Protein 1OR5 (pdb70)

Sequence (82 aa):
SALTVDDLKKLLAETAGEDDSVDLAGELDTPFVDLGYDSLALLETAAVLQQRYGIALTDETVGRLGTPRELLDEVNTTPATA

Radius of gyration: 11.88 Å; Cα contacts (8 Å, |Δi|>4): 79; chains: 1; bounding box: 28×25×32 Å

Foldseek 3Di:
DPDDLVNVLVLLCVQQPDPPDSPCVPPFVPFCVRVPDDLVSVQRSQCVVCVVPNDRCHCVVCVVGGGSRCVRVVVVPPDDDD

Nearest PDB structures (foldseek):
  1or5-assembly1_A  TM=1.012E+00  e=6.627E-15  Streptomyces roseofulvus
  4hkg-assembly2_B  TM=7.917E-01  e=1.689E-01  Acinetobacter baumannii AB307-0294
  8tjn-assembly1_B  TM=7.720E-01  e=1.585E-01  Saccharopolyspora erythraea
  7s6c-assembly1_D  TM=6.573E-01  e=6.514E-02  Saccharopolyspora erythraea
  7s6b-assembly1_E  TM=6.482E-01  e=6.941E-02  Streptomyces lasalocidi

Solvent-accessible surface area: 5335 Å² total; per-residue (Å²): 152,89,13,59,27,92,70,0,51,138,15,0,18,154,26,39,54,64,128,141,99,25,96,10,80,48,86,57,106,37,45,13,125,101,72,43,14,100,70,138,17,3,55,99,0,1,43,61,2,57,144,140,150,62,33,74,4,47,85,153,15,11,55,190,52,26,15,1,109,52,2,35,71,47,20,58,76,80,113,103,133,148

Organism: NCBI:txid33902

InterPro domains:
  IPR009081 Phosphopantetheine binding ACP domain [PF00550] (8-74)
  IPR009081 Phosphopantetheine binding ACP domain [PS50075] (3-80)
  IPR036736 ACP-like superfamily [G3DSA:1.10.1200.10] (1-83)
  IPR036736 ACP-like superfamily [SSF47336] (5-78)

Secondary structure (DSSP, 8-state):
--S-HHHHHHHHHHHS---SS--GGG-SSS-HHHHS--HHHHHHHHHHHHTTS----SHHHHHH---SHHHHHHHTT--S--

CATH classification: 1.10.1200.10

Structure (mmCIF, N/CA/C/O backbone):
data_1OR5
#
_entry.id   1OR5
#
loop_
_atom_site.group_PDB
_atom_site.id
_atom_site.type_symbol
_atom_site.label_atom_id
_atom_site.label_alt_id
_atom_site.label_comp_id
_atom_site.label_asym_id
_atom_site.label_entity_id
_atom_site.label_seq_id
_atom_site.pdbx_PDB_ins_code
_atom_site.Cartn_x
_atom_site.Cartn_y
_atom_site.Cartn_z
_atom_site.occupancy
_atom_site.B_iso_or_equiv
_atom_site.auth_seq_id
_atom_site.auth_comp_id
_atom_site.auth_asym_id
_atom_site.auth_atom_id
_atom_site.pdbx_PDB_model_num
ATOM 1 N N . SER A 1 2 ? 1.325 0.000 0.000 1.00 0.00 1 SER A N 1
ATOM 2 C CA . SER A 1 2 ? 2.073 0.000 -1.245 1.00 0.00 1 SER A CA 1
ATOM 3 C C . SER A 1 2 ? 1.110 0.000 -2.434 1.00 0.00 1 SER A C 1
ATOM 4 O O . SER A 1 2 ? 0.863 -1.043 -3.037 1.00 0.00 1 SER A O 1
ATOM 12 N N . ALA A 1 3 ? 0.594 1.182 -2.736 1.00 0.00 2 ALA A N 1
ATOM 13 C CA . ALA A 1 3 ? -0.335 1.332 -3.844 1.00 0.00 2 ALA A CA 1
ATOM 14 C C . ALA A 1 3 ? 0.436 1.257 -5.164 1.00 0.00 2 ALA A C 1
ATOM 15 O O . ALA A 1 3 ? 0.189 0.371 -5.981 1.00 0.00 2 ALA A O 1
ATOM 22 N N . LEU A 1 4 ? 1.353 2.198 -5.331 1.00 0.00 3 LEU A N 1
ATOM 23 C CA . LEU A 1 4 ? 2.161 2.249 -6.537 1.00 0.00 3 LEU A CA 1
ATOM 24 C C . LEU A 1 4 ? 3.585 1.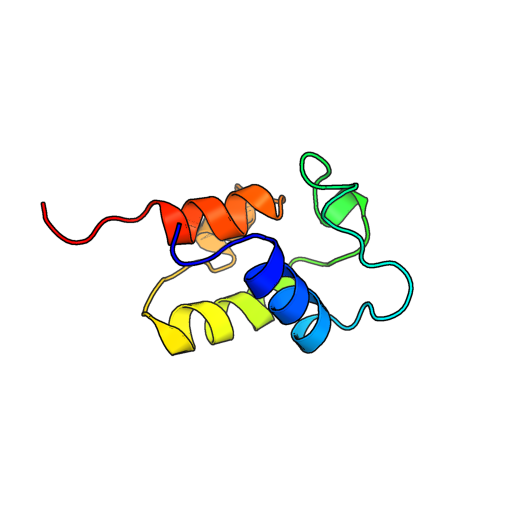793 -6.212 1.00 0.00 3 LEU A C 1
ATOM 25 O O . LEU A 1 4 ? 4.125 2.136 -5.161 1.00 0.00 3 LEU A O 1
ATOM 41 N N . THR A 1 5 ? 4.152 1.028 -7.133 1.00 0.00 4 THR A N 1
ATOM 42 C CA . THR A 1 5 ? 5.503 0.522 -6.957 1.00 0.00 4 THR A CA 1
ATOM 43 C C . THR A 1 5 ? 6.358 0.847 -8.183 1.00 0.00 4 THR A C 1
ATOM 44 O O . THR A 1 5 ? 5.841 1.304 -9.201 1.00 0.00 4 THR A O 1
ATOM 55 N N . VAL A 1 6 ? 7.652 0.599 -8.044 1.00 0.00 5 VAL A N 1
ATOM 56 C CA . VAL A 1 6 ? 8.584 0.860 -9.128 1.00 0.00 5 VAL A CA 1
ATOM 57 C C . VAL A 1 6 ? 8.241 -0.038 -10.318 1.00 0.00 5 VAL A C 1
ATOM 58 O O . VAL A 1 6 ? 8.747 0.166 -11.420 1.00 0.00 5 VAL A O 1
ATOM 71 N N . ASP A 1 7 ? 7.384 -1.013 -10.055 1.00 0.00 6 ASP A N 1
ATOM 72 C CA . ASP A 1 7 ? 6.967 -1.943 -11.090 1.00 0.00 6 ASP A CA 1
ATOM 73 C C . ASP A 1 7 ? 5.917 -1.273 -11.979 1.00 0.00 6 ASP A C 1
ATOM 74 O O . ASP A 1 7 ? 6.078 -1.213 -13.197 1.00 0.00 6 ASP A O 1
ATOM 84 N N . ASP A 1 8 ? 4.867 -0.787 -11.335 1.00 0.00 7 ASP A N 1
ATOM 85 C CA . ASP A 1 8 ? 3.791 -0.123 -12.052 1.00 0.00 7 ASP A CA 1
ATOM 86 C C . ASP A 1 8 ? 4.293 1.220 -12.587 1.00 0.00 7 ASP A C 1
ATOM 87 O O . ASP A 1 8 ? 3.798 1.712 -13.600 1.00 0.00 7 ASP A O 1
ATOM 97 N N . LEU A 1 9 ? 5.269 1.773 -11.883 1.00 0.00 8 LEU A N 1
ATOM 98 C CA . LEU A 1 9 ? 5.843 3.049 -12.275 1.00 0.00 8 LEU A CA 1
ATOM 99 C C . LEU A 1 9 ? 6.821 2.831 -13.430 1.00 0.00 8 LEU A C 1
ATOM 100 O O . LEU A 1 9 ? 6.808 3.575 -14.409 1.00 0.00 8 LEU A O 1
ATOM 116 N N . LYS A 1 10 ? 7.648 1.806 -13.278 1.00 0.00 9 LYS A N 1
ATOM 117 C CA . LYS A 1 10 ? 8.631 1.480 -14.297 1.00 0.00 9 LYS A CA 1
ATOM 118 C C . LYS A 1 10 ? 7.933 1.356 -15.652 1.00 0.00 9 LYS A C 1
ATOM 119 O O . LYS A 1 10 ? 8.313 2.022 -16.614 1.00 0.00 9 LYS A O 1
ATOM 137 N N . LYS A 1 11 ? 6.923 0.499 -15.686 1.00 0.00 10 LYS A N 1
ATOM 138 C CA . LYS A 1 11 ? 6.168 0.279 -16.908 1.00 0.00 10 LYS A CA 1
ATOM 139 C C . LYS A 1 11 ? 5.682 1.624 -17.450 1.00 0.00 10 LYS A C 1
ATOM 140 O O . LYS A 1 11 ? 5.620 1.823 -18.663 1.00 0.00 10 LYS A O 1
ATOM 158 N N . LEU A 1 12 ? 5.348 2.514 -16.526 1.00 0.00 11 LEU A N 1
ATOM 159 C CA . LEU A 1 12 ? 4.869 3.834 -16.897 1.00 0.00 11 LEU A CA 1
ATOM 160 C C . LEU A 1 12 ? 6.040 4.668 -17.420 1.00 0.00 11 LEU A C 1
ATOM 161 O O . LEU A 1 12 ? 5.857 5.537 -18.271 1.00 0.00 11 LEU A O 1
ATOM 177 N N . LEU A 1 13 ? 7.218 4.375 -16.890 1.00 0.00 12 LEU A N 1
ATOM 178 C CA . LEU A 1 13 ? 8.419 5.087 -17.293 1.00 0.00 12 LEU A CA 1
ATOM 179 C C . LEU A 1 13 ? 8.748 4.741 -18.747 1.00 0.00 12 LEU A C 1
ATOM 180 O O . LEU A 1 13 ? 9.004 5.631 -19.557 1.00 0.00 12 LEU A O 1
ATOM 196 N N . ALA A 1 14 ? 8.731 3.448 -19.032 1.00 0.00 13 ALA A N 1
ATOM 197 C CA . ALA A 1 14 ? 9.024 2.974 -20.374 1.00 0.00 13 ALA A CA 1
ATOM 198 C C . ALA A 1 14 ? 7.959 3.498 -21.340 1.00 0.00 13 ALA A C 1
ATOM 199 O O . ALA A 1 14 ? 8.261 4.284 -22.236 1.00 0.00 13 ALA A O 1
ATOM 206 N N . GLU A 1 15 ? 6.734 3.041 -21.124 1.00 0.00 14 GLU A N 1
ATOM 207 C CA . GLU A 1 15 ? 5.622 3.454 -21.964 1.00 0.00 14 GLU A CA 1
ATOM 208 C C . GLU A 1 15 ? 5.781 4.920 -22.371 1.00 0.00 14 GLU A C 1
ATOM 209 O O . GLU A 1 15 ? 5.576 5.271 -23.532 1.00 0.00 14 GLU A O 1
ATOM 222 N N . THR A 1 16 ? 6.144 5.737 -21.393 1.00 0.00 15 THR A N 1
ATOM 223 C CA . THR A 1 16 ? 6.332 7.157 -21.635 1.00 0.00 15 THR A CA 1
ATOM 224 C C . THR A 1 16 ? 7.688 7.410 -22.297 1.00 0.00 15 THR A C 1
ATOM 225 O O . THR A 1 16 ? 7.751 7.911 -23.419 1.00 0.00 15 THR A O 1
ATOM 236 N N . ALA A 1 17 ? 8.739 7.053 -21.574 1.00 0.00 16 ALA A N 1
ATOM 237 C CA . ALA A 1 17 ? 10.090 7.236 -22.077 1.00 0.00 16 ALA A CA 1
ATOM 238 C C . ALA A 1 17 ? 10.249 6.467 -23.390 1.00 0.00 16 ALA A C 1
ATOM 239 O O . ALA A 1 17 ? 10.275 7.065 -24.465 1.00 0.00 16 ALA A O 1
ATOM 246 N N . GLY A 1 18 ? 10.351 5.152 -23.260 1.00 0.00 17 GLY A N 1
ATOM 247 C CA . GLY A 1 18 ? 10.507 4.295 -24.423 1.00 0.00 17 GLY A CA 1
ATOM 248 C C . GLY A 1 18 ? 11.796 3.476 -24.333 1.00 0.00 17 GLY A C 1
ATOM 249 O O . GLY A 1 18 ? 12.654 3.564 -25.210 1.00 0.00 17 GLY A O 1
ATOM 253 N N . GLU A 1 19 ? 11.892 2.699 -23.264 1.00 0.00 18 GLU A N 1
ATOM 254 C CA . GLU A 1 19 ? 13.063 1.866 -23.047 1.00 0.00 18 GLU A CA 1
ATOM 255 C C . GLU A 1 19 ? 12.652 0.397 -22.920 1.00 0.00 18 GLU A C 1
ATOM 256 O O . GLU A 1 19 ? 12.684 -0.168 -21.828 1.00 0.00 18 GLU A O 1
ATOM 269 N N . ASP A 1 20 ? 12.276 -0.179 -24.053 1.00 0.00 19 ASP A N 1
ATOM 270 C CA . ASP A 1 20 ? 11.860 -1.571 -24.082 1.00 0.00 19 ASP A CA 1
ATOM 271 C C . ASP A 1 20 ? 12.999 -2.428 -24.637 1.00 0.00 19 ASP A C 1
ATOM 272 O O . ASP A 1 20 ? 12.845 -3.078 -25.669 1.00 0.00 19 ASP A O 1
ATOM 282 N N . ASP A 1 21 ? 14.117 -2.401 -23.926 1.00 0.00 20 ASP A N 1
ATOM 283 C CA . ASP A 1 21 ? 15.282 -3.167 -24.335 1.00 0.00 20 ASP A CA 1
ATOM 284 C C . ASP A 1 21 ? 16.021 -3.666 -23.092 1.00 0.00 20 ASP A C 1
ATOM 285 O O . ASP A 1 21 ? 16.389 -4.837 -23.012 1.00 0.00 20 ASP A O 1
ATOM 295 N N . SER A 1 22 ? 16.217 -2.752 -22.153 1.00 0.00 21 SER A N 1
ATOM 296 C CA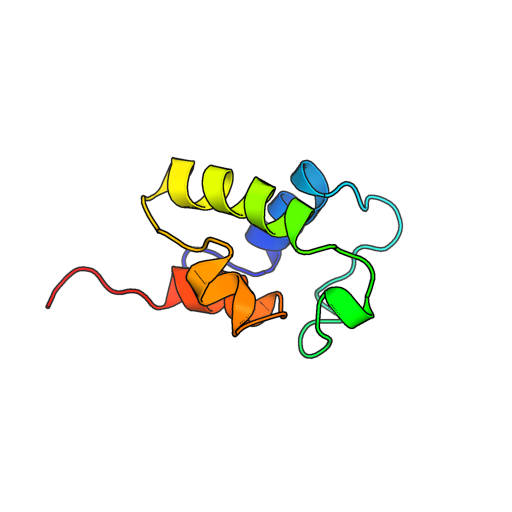 . SER A 1 22 ? 16.906 -3.084 -20.917 1.00 0.00 21 SER A CA 1
ATOM 297 C C . SER A 1 22 ? 16.596 -2.036 -19.847 1.00 0.00 21 SER A C 1
ATOM 298 O O . SER A 1 22 ? 17.507 -1.439 -19.276 1.00 0.00 21 SER A O 1
ATOM 306 N N . VAL A 1 23 ? 15.307 -1.844 -19.608 1.00 0.00 22 VAL A N 1
ATOM 307 C CA . VAL A 1 23 ? 14.866 -0.877 -18.617 1.00 0.00 22 VAL A CA 1
ATOM 308 C C . V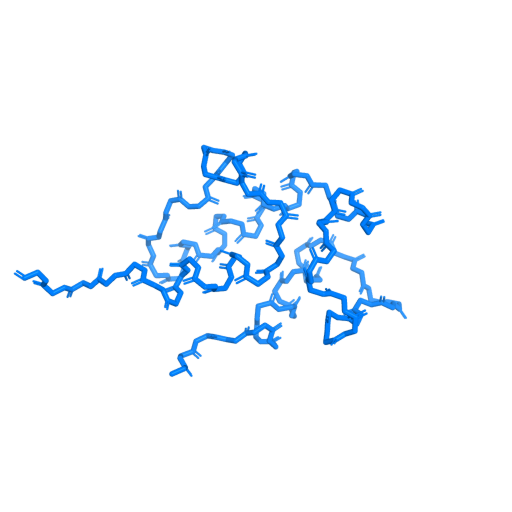AL A 1 23 ? 14.602 -1.596 -17.292 1.00 0.00 22 VAL A C 1
ATOM 309 O O . VAL A 1 23 ? 13.509 -1.499 -16.736 1.00 0.00 22 VAL A O 1
ATOM 322 N N . ASP A 1 24 ? 15.622 -2.301 -16.825 1.00 0.00 23 ASP A N 1
ATOM 323 C CA . ASP A 1 24 ? 15.514 -3.035 -15.576 1.00 0.00 23 ASP A CA 1
ATOM 324 C C . ASP A 1 24 ? 15.808 -2.093 -14.408 1.00 0.00 23 ASP A C 1
ATOM 325 O O . ASP A 1 24 ? 16.961 -1.936 -14.007 1.00 0.00 23 ASP A O 1
ATOM 335 N N . LEU A 1 25 ? 14.747 -1.489 -13.894 1.00 0.00 24 LEU A N 1
ATOM 336 C CA . LEU A 1 25 ? 14.877 -0.566 -12.779 1.00 0.00 24 LEU A CA 1
ATOM 337 C C . LEU A 1 25 ? 15.277 -1.343 -11.523 1.00 0.00 24 LEU A C 1
ATOM 338 O O . LEU A 1 25 ? 16.116 -0.888 -10.748 1.00 0.00 24 LEU A O 1
ATOM 354 N N . ALA A 1 26 ? 14.657 -2.503 -11.361 1.00 0.00 25 ALA A N 1
ATOM 355 C CA . ALA A 1 26 ? 14.938 -3.348 -10.213 1.00 0.00 25 ALA A CA 1
ATOM 356 C C . ALA A 1 26 ? 16.452 -3.453 -10.021 1.00 0.00 25 ALA A C 1
ATOM 357 O O . ALA A 1 26 ? 16.926 -3.675 -8.907 1.00 0.00 25 ALA A O 1
ATOM 364 N N . GLY A 1 27 ? 17.169 -3.289 -11.122 1.00 0.00 26 GLY A N 1
ATOM 365 C CA . GLY A 1 27 ? 18.620 -3.363 -11.089 1.00 0.00 26 GLY A CA 1
ATOM 366 C C . GLY A 1 27 ? 19.245 -1.998 -11.384 1.00 0.00 26 GLY A C 1
ATOM 367 O O . GLY A 1 27 ? 20.268 -1.913 -12.062 1.00 0.00 26 GLY A O 1
ATOM 371 N N . GLU A 1 28 ? 18.604 -0.963 -10.861 1.00 0.00 27 GLU A N 1
ATOM 372 C CA . GLU A 1 28 ? 19.085 0.394 -11.060 1.00 0.00 27 GLU A CA 1
ATOM 373 C C . GLU A 1 28 ? 18.062 1.402 -10.531 1.00 0.00 27 GLU A C 1
ATOM 374 O O . GLU A 1 28 ? 17.233 1.905 -11.288 1.00 0.00 27 GLU A O 1
ATOM 387 N N . LEU A 1 29 ? 18.155 1.667 -9.236 1.00 0.00 28 LEU A N 1
ATOM 388 C CA . LEU A 1 29 ? 17.249 2.605 -8.598 1.00 0.00 28 LEU A CA 1
ATOM 389 C C . LEU A 1 29 ? 18.048 3.794 -8.060 1.00 0.00 28 LEU A C 1
ATOM 390 O O . LEU A 1 29 ? 17.788 4.939 -8.428 1.00 0.00 28 LEU A O 1
ATOM 406 N N . ASP A 1 30 ? 19.004 3.482 -7.198 1.00 0.00 29 ASP A N 1
ATOM 407 C CA . ASP A 1 30 ? 19.843 4.511 -6.607 1.00 0.00 29 ASP A CA 1
ATOM 408 C C . ASP A 1 30 ? 20.415 5.396 -7.716 1.00 0.00 29 ASP A C 1
ATOM 409 O O . ASP A 1 30 ? 20.578 6.601 -7.531 1.00 0.00 29 ASP A O 1
ATOM 419 N N . THR A 1 31 ? 20.704 4.764 -8.844 1.00 0.00 30 THR A N 1
ATOM 420 C CA . THR A 1 31 ? 21.254 5.480 -9.983 1.00 0.00 30 THR A CA 1
ATOM 421 C C . THR A 1 31 ? 20.242 6.496 -10.514 1.00 0.00 30 THR A C 1
ATOM 422 O O . THR A 1 31 ? 19.085 6.156 -10.757 1.00 0.00 30 THR A O 1
ATOM 433 N N . PRO A 1 32 ? 20.726 7.755 -10.684 1.00 0.00 31 PRO A N 1
ATOM 434 C CA . PRO A 1 32 ? 19.876 8.823 -11.182 1.00 0.00 31 PRO A CA 1
ATOM 435 C C . PRO A 1 32 ? 19.635 8.676 -12.686 1.00 0.00 31 PRO A C 1
ATOM 436 O O . PRO A 1 32 ? 20.539 8.296 -13.428 1.00 0.00 31 PRO A O 1
ATOM 447 N N . PHE A 1 33 ? 18.412 8.985 -13.090 1.00 0.00 32 PHE A N 1
ATOM 448 C CA . PHE A 1 33 ? 18.041 8.892 -14.491 1.00 0.00 32 PHE A CA 1
ATOM 449 C C . PHE A 1 33 ? 19.139 9.468 -15.388 1.00 0.00 32 PHE A C 1
ATOM 450 O O . PHE A 1 33 ? 19.555 8.829 -16.354 1.00 0.00 32 PHE A O 1
ATOM 467 N N . VAL A 1 34 ? 19.576 10.668 -15.038 1.00 0.00 33 VAL A N 1
ATOM 468 C CA . VAL A 1 34 ? 20.618 11.337 -15.799 1.00 0.00 33 VAL A CA 1
ATOM 469 C C . VAL A 1 34 ? 21.785 10.372 -16.015 1.00 0.00 33 VAL A C 1
ATOM 470 O O . VAL A 1 34 ? 22.444 10.412 -17.053 1.00 0.00 33 VAL A O 1
ATOM 483 N N . ASP A 1 35 ? 22.005 9.528 -15.018 1.00 0.00 34 ASP A N 1
ATOM 484 C CA . ASP A 1 35 ? 23.082 8.554 -15.086 1.00 0.00 34 ASP A CA 1
ATOM 485 C C . ASP A 1 35 ? 22.732 7.485 -16.123 1.00 0.00 34 ASP A C 1
ATOM 486 O O . ASP A 1 35 ? 23.518 7.216 -17.031 1.00 0.00 34 ASP A O 1
ATOM 496 N N . LEU A 1 36 ? 21.553 6.906 -15.955 1.00 0.00 35 LEU A N 1
ATOM 497 C CA . LEU A 1 36 ? 21.090 5.872 -16.866 1.00 0.00 35 LEU A CA 1
ATOM 498 C C . LEU A 1 36 ? 21.012 6.445 -18.282 1.00 0.00 35 LEU A C 1
ATOM 499 O O . LEU A 1 36 ? 21.980 6.374 -19.038 1.00 0.00 35 LEU A O 1
ATOM 515 N N . GLY A 1 37 ? 19.852 7.000 -18.599 1.00 0.00 36 GLY A N 1
ATOM 516 C CA . GLY A 1 37 ? 19.635 7.584 -19.912 1.00 0.00 36 GLY A CA 1
ATOM 517 C C . GLY A 1 37 ? 18.457 8.560 -19.890 1.00 0.00 36 GLY A C 1
ATOM 518 O O . GLY A 1 37 ? 18.557 9.671 -20.409 1.00 0.00 36 GLY A O 1
ATOM 522 N N . TYR A 1 38 ? 17.369 8.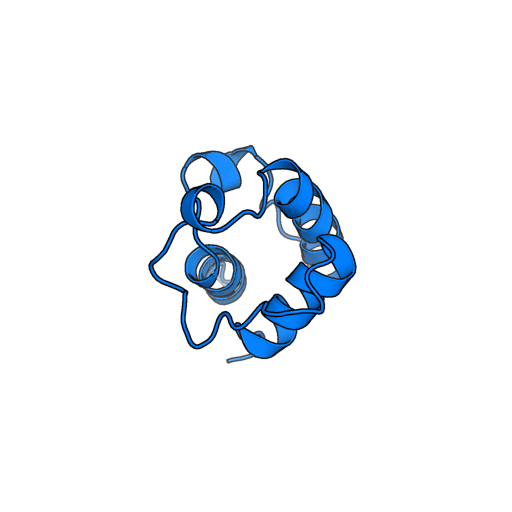111 -19.283 1.00 0.00 37 TYR A N 1
ATOM 523 C CA . TYR A 1 38 ? 16.173 8.931 -19.186 1.00 0.00 37 TYR A CA 1
ATOM 524 C C . TYR A 1 38 ? 16.534 10.406 -19.003 1.00 0.00 37 TYR A C 1
ATOM 525 O O . TYR A 1 38 ? 17.474 10.734 -18.280 1.00 0.00 37 TYR A O 1
ATOM 543 N N . ASP A 1 39 ? 15.767 11.257 -19.669 1.00 0.00 38 ASP A N 1
ATOM 544 C CA . ASP A 1 39 ? 15.994 12.690 -19.589 1.00 0.00 38 ASP A CA 1
ATOM 545 C C . ASP A 1 39 ? 14.851 13.340 -18.807 1.00 0.00 38 ASP A C 1
ATOM 546 O O . ASP A 1 39 ? 13.747 12.799 -18.749 1.00 0.00 38 ASP A O 1
ATOM 556 N N . SER A 1 40 ? 15.153 14.491 -18.225 1.00 0.00 39 SER A N 1
ATOM 557 C CA . SER A 1 40 ? 14.165 15.221 -17.450 1.00 0.00 39 SER A CA 1
ATOM 558 C C . SER A 1 40 ? 12.847 15.299 -18.223 1.00 0.00 39 SER A C 1
ATOM 559 O O . SER A 1 40 ? 11.773 15.140 -17.644 1.00 0.00 39 SER A O 1
ATOM 567 N N . LEU A 1 41 ? 12.972 15.543 -19.519 1.00 0.00 40 LEU A N 1
ATOM 568 C CA . LEU A 1 41 ? 11.804 15.644 -20.377 1.00 0.00 40 LEU A CA 1
ATOM 569 C C . LEU A 1 41 ? 10.897 14.435 -20.142 1.00 0.00 40 LEU A C 1
ATOM 570 O O . LEU A 1 41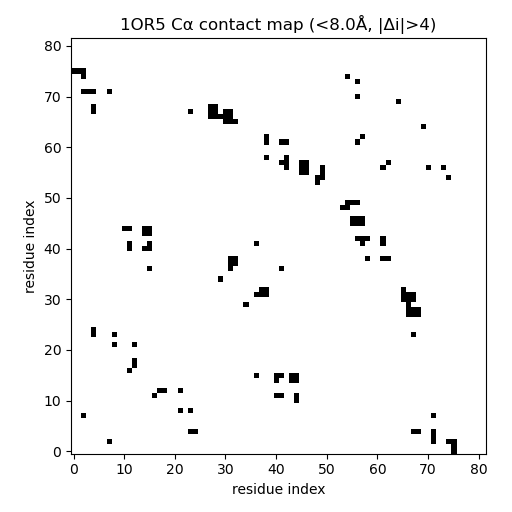 ? 9.760 14.584 -19.696 1.00 0.00 40 LEU A O 1
ATOM 586 N N . ALA A 1 42 ? 11.434 13.264 -20.451 1.00 0.00 41 ALA A N 1
ATOM 587 C CA . ALA A 1 42 ? 10.687 12.029 -20.279 1.00 0.00 41 ALA A CA 1
ATOM 588 C C . ALA A 1 42 ? 9.926 12.080 -18.952 1.00 0.00 41 ALA A C 1
ATOM 589 O O . ALA A 1 42 ? 8.742 11.749 -18.899 1.00 0.00 41 ALA A O 1
ATOM 596 N N . LEU A 1 43 ? 10.636 12.496 -17.914 1.00 0.00 42 LEU A N 1
ATOM 597 C CA . LEU A 1 43 ? 10.042 12.594 -16.592 1.00 0.00 42 LEU A CA 1
ATOM 598 C C . LEU A 1 43 ? 8.828 13.523 -16.651 1.00 0.00 42 LEU A C 1
ATOM 599 O O . LEU A 1 43 ? 7.727 13.138 -16.258 1.00 0.00 42 LEU A O 1
ATOM 615 N N . LEU A 1 44 ? 9.068 14.729 -17.144 1.00 0.00 43 LEU A N 1
ATOM 616 C CA . LEU A 1 44 ? 8.008 15.716 -17.260 1.00 0.00 43 LEU A CA 1
ATOM 617 C C . LEU A 1 44 ? 6.797 15.079 -17.945 1.00 0.00 43 LEU A C 1
ATOM 618 O O . LEU A 1 44 ? 5.655 15.414 -17.632 1.00 0.00 43 LEU A O 1
ATOM 634 N N . GLU A 1 45 ? 7.087 14.172 -18.866 1.00 0.00 44 GLU A N 1
ATOM 635 C CA . GLU A 1 45 ? 6.036 13.485 -19.597 1.00 0.00 44 GLU A CA 1
ATOM 636 C C . GLU A 1 45 ? 5.223 12.599 -18.651 1.00 0.00 44 GLU A C 1
ATOM 637 O O . GLU A 1 45 ? 4.045 12.859 -18.411 1.00 0.00 44 GLU A O 1
ATOM 650 N N . THR A 1 46 ? 5.884 11.571 -18.140 1.00 0.00 45 THR A N 1
ATOM 651 C CA . THR A 1 46 ? 5.237 10.645 -17.226 1.00 0.00 45 THR A CA 1
ATOM 652 C C . THR A 1 46 ? 4.738 11.384 -15.983 1.00 0.00 45 THR A C 1
ATOM 653 O O . THR A 1 46 ? 3.851 10.899 -15.282 1.00 0.00 45 THR A O 1
ATOM 664 N N . ALA A 1 47 ? 5.329 12.547 -15.748 1.00 0.00 46 ALA A N 1
ATOM 665 C CA . ALA A 1 47 ? 4.956 13.358 -14.601 1.00 0.00 46 ALA A CA 1
ATOM 666 C C . ALA A 1 47 ? 3.471 13.716 -14.697 1.00 0.00 46 ALA A C 1
ATOM 667 O O . ALA A 1 47 ? 2.709 13.472 -13.763 1.00 0.00 46 ALA A O 1
ATOM 674 N N . ALA A 1 48 ? 3.106 14.288 -15.834 1.00 0.00 47 ALA A N 1
ATOM 675 C CA . ALA A 1 48 ? 1.726 14.682 -16.064 1.00 0.00 47 ALA A CA 1
ATOM 676 C C . ALA A 1 48 ? 0.829 13.444 -15.999 1.00 0.00 47 ALA A C 1
ATOM 677 O O . ALA A 1 48 ? -0.161 13.428 -15.270 1.00 0.00 47 ALA A O 1
ATOM 684 N N . VAL A 1 49 ? 1.209 12.436 -16.771 1.00 0.00 48 VAL A N 1
ATOM 685 C CA . VAL A 1 49 ? 0.451 11.197 -16.810 1.00 0.00 48 VAL A CA 1
ATOM 686 C C . VAL A 1 49 ? 0.298 10.653 -15.388 1.00 0.00 48 VAL A C 1
ATOM 687 O O . VAL A 1 49 ? -0.699 10.005 -15.072 1.00 0.00 48 VAL A O 1
ATOM 700 N N . LEU A 1 50 ? 1.300 10.937 -14.569 1.00 0.00 49 LEU A N 1
ATOM 701 C CA . LEU A 1 50 ? 1.289 10.484 -13.188 1.00 0.00 49 LEU A CA 1
ATOM 702 C C . LEU A 1 50 ? 0.180 11.212 -12.426 1.00 0.00 49 LEU A C 1
ATOM 703 O O . LEU A 1 50 ? -0.674 10.578 -11.808 1.00 0.00 49 LEU A O 1
ATOM 719 N N . GLN A 1 51 ? 0.228 12.535 -12.496 1.00 0.00 50 GLN A N 1
ATOM 720 C CA . GLN A 1 51 ? -0.763 13.356 -11.820 1.00 0.00 50 GLN A CA 1
ATOM 721 C C . GLN A 1 51 ? -2.111 13.260 -12.538 1.00 0.00 50 GLN A C 1
ATOM 722 O O . GLN A 1 51 ? -3.145 13.609 -11.972 1.00 0.00 50 GLN A O 1
ATOM 736 N N . GLN A 1 52 ? -2.055 12.784 -13.773 1.00 0.00 51 GLN A N 1
ATOM 737 C CA . GLN A 1 52 ? -3.259 12.638 -14.574 1.00 0.00 51 GLN A CA 1
ATOM 738 C C . GLN A 1 52 ? -4.167 11.563 -13.974 1.00 0.00 51 GLN A C 1
ATOM 739 O O . GLN A 1 52 ? -5.367 11.537 -14.246 1.00 0.00 51 GLN A O 1
ATOM 753 N N . ARG A 1 53 ? -3.561 10.702 -13.169 1.00 0.00 52 ARG A N 1
ATOM 754 C CA . ARG A 1 53 ? -4.301 9.628 -12.529 1.00 0.00 52 ARG A CA 1
ATOM 755 C C . ARG A 1 53 ? -4.834 10.087 -11.170 1.00 0.00 52 ARG A C 1
ATOM 756 O O . ARG A 1 53 ? -6.038 10.041 -10.925 1.00 0.00 52 ARG A O 1
ATOM 776 N N . TYR A 1 54 ? -3.911 10.519 -10.324 1.00 0.00 53 TYR A N 1
ATOM 777 C CA . TYR A 1 54 ? -4.274 10.987 -8.996 1.00 0.00 53 TYR A CA 1
ATOM 778 C C . TYR A 1 54 ? -4.473 12.503 -8.984 1.00 0.00 53 TYR A C 1
ATOM 779 O O . TYR A 1 54 ? -5.605 12.984 -8.994 1.00 0.00 53 TYR A O 1
ATOM 797 N N . GLY A 1 55 ? -3.356 13.215 -8.964 1.00 0.00 54 GLY A N 1
ATOM 798 C CA . GLY A 1 55 ? -3.394 14.668 -8.950 1.00 0.00 54 GLY A CA 1
ATOM 799 C C . 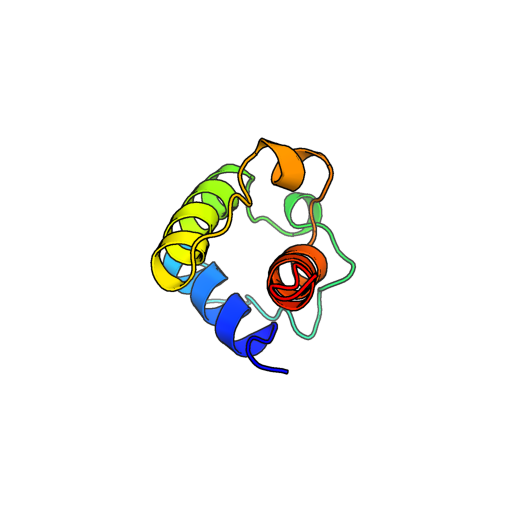GLY A 1 55 ? -2.199 15.240 -8.185 1.00 0.00 54 GLY A C 1
ATOM 800 O O . GLY A 1 55 ? -2.374 15.953 -7.198 1.00 0.00 54 GLY A O 1
ATOM 804 N N . ILE A 1 56 ? -1.012 14.906 -8.669 1.00 0.00 55 ILE A N 1
ATOM 805 C CA . ILE A 1 56 ? 0.211 15.378 -8.043 1.00 0.00 55 ILE A CA 1
ATOM 806 C C . ILE A 1 56 ? 0.864 16.432 -8.939 1.00 0.00 55 ILE A C 1
ATOM 807 O O . ILE A 1 56 ? 0.422 16.655 -10.065 1.00 0.00 55 ILE A O 1
ATOM 823 N N . ALA A 1 57 ? 1.906 17.054 -8.405 1.00 0.00 56 ALA A N 1
ATOM 824 C CA . ALA A 1 57 ? 2.624 18.079 -9.142 1.00 0.00 56 ALA A CA 1
ATOM 825 C C . ALA A 1 57 ? 4.118 17.751 -9.141 1.00 0.00 56 ALA A C 1
ATOM 826 O O . ALA A 1 57 ? 4.932 18.548 -8.677 1.00 0.00 56 ALA A O 1
ATOM 833 N N . LEU A 1 58 ? 4.434 16.575 -9.664 1.00 0.00 57 LEU A N 1
ATOM 834 C CA . LEU A 1 58 ? 5.816 16.132 -9.728 1.00 0.00 57 LEU A CA 1
ATOM 835 C C . LEU A 1 58 ? 6.433 16.590 -11.051 1.00 0.00 57 LEU A C 1
ATOM 836 O O . LEU A 1 58 ? 6.789 15.766 -11.893 1.00 0.00 57 LEU A O 1
ATOM 852 N N . THR A 1 59 ? 6.540 17.903 -11.194 1.00 0.00 58 THR A N 1
ATOM 853 C CA . THR A 1 59 ? 7.108 18.480 -12.400 1.00 0.00 58 THR A CA 1
ATOM 854 C C . THR A 1 59 ? 8.571 18.865 -12.170 1.00 0.00 58 THR A C 1
ATOM 855 O O . THR A 1 59 ? 9.129 18.592 -11.108 1.00 0.00 58 THR A O 1
ATOM 866 N N . ASP A 1 60 ? 9.151 19.494 -13.182 1.00 0.00 59 ASP A N 1
ATOM 867 C CA . ASP A 1 60 ? 10.538 19.919 -13.103 1.00 0.00 59 ASP A CA 1
ATOM 868 C C . ASP A 1 60 ? 10.814 20.485 -11.708 1.00 0.00 59 ASP A C 1
ATOM 869 O O . ASP A 1 60 ? 11.896 20.286 -11.157 1.00 0.00 59 ASP A O 1
ATOM 879 N N . GLU A 1 61 ? 9.818 21.179 -11.178 1.00 0.00 60 GLU A N 1
ATOM 880 C CA . GLU A 1 61 ? 9.941 21.776 -9.859 1.00 0.00 60 GLU A CA 1
ATOM 881 C C . GLU A 1 61 ? 10.696 20.834 -8.918 1.00 0.00 60 GLU A C 1
ATOM 882 O O . GLU A 1 61 ? 11.843 21.096 -8.561 1.00 0.00 60 GLU A O 1
ATOM 895 N N . THR A 1 62 ? 10.021 19.756 -8.545 1.00 0.00 61 THR A N 1
ATOM 896 C CA . THR A 1 62 ? 10.614 18.774 -7.653 1.00 0.00 61 THR A CA 1
ATOM 897 C C . THR A 1 62 ? 11.525 17.826 -8.435 1.00 0.00 61 THR A C 1
ATOM 898 O O . THR A 1 62 ? 12.575 17.419 -7.940 1.00 0.00 61 THR A O 1
ATOM 909 N N .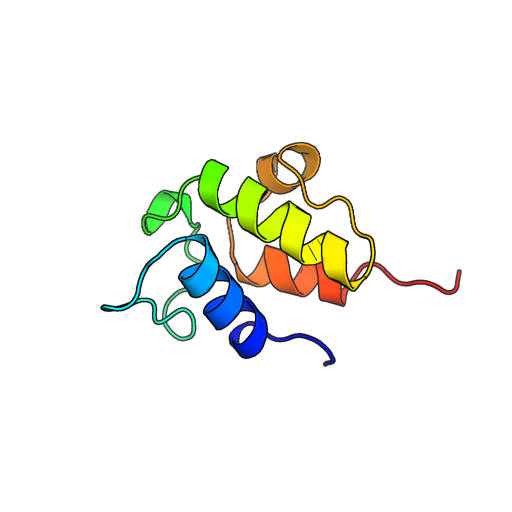 VAL A 1 63 ? 11.090 17.501 -9.644 1.00 0.00 62 VAL A N 1
ATOM 910 C CA . VAL A 1 63 ? 11.854 16.608 -10.499 1.00 0.00 62 VAL A CA 1
ATOM 911 C C . VAL A 1 63 ? 13.260 17.177 -10.696 1.00 0.00 62 VAL A C 1
ATOM 912 O O . VAL A 1 63 ? 14.170 16.461 -11.112 1.00 0.00 62 VAL A O 1
ATOM 925 N N . GLY A 1 64 ? 13.395 18.458 -10.387 1.00 0.00 63 GLY A N 1
ATOM 926 C CA . GLY A 1 64 ? 14.676 19.130 -10.524 1.00 0.00 63 GLY A CA 1
ATOM 927 C C . GLY A 1 64 ? 15.621 18.747 -9.384 1.00 0.00 63 GLY A C 1
ATOM 928 O O . GLY A 1 64 ? 16.787 18.432 -9.618 1.00 0.00 63 GLY A O 1
ATOM 932 N N . ARG A 1 65 ? 15.083 18.787 -8.173 1.00 0.00 64 ARG A N 1
ATOM 933 C CA . ARG A 1 65 ? 15.865 18.448 -6.996 1.00 0.00 64 ARG A CA 1
ATOM 934 C C . ARG A 1 65 ? 16.167 16.948 -6.974 1.00 0.00 64 ARG A C 1
ATOM 935 O O . ARG A 1 65 ? 17.220 16.531 -6.495 1.00 0.00 64 ARG A O 1
ATOM 955 N N . LEU A 1 66 ? 15.224 16.179 -7.497 1.00 0.00 65 LEU A N 1
ATOM 956 C CA . LEU A 1 66 ? 15.376 14.735 -7.543 1.00 0.00 65 LEU A CA 1
ATOM 957 C C . LEU A 1 66 ? 15.817 14.317 -8.947 1.00 0.00 65 LEU A C 1
ATOM 958 O O . LEU A 1 66 ? 15.738 15.107 -9.887 1.00 0.00 65 LEU A O 1
ATOM 974 N N . GLY A 1 67 ? 16.272 13.077 -9.046 1.00 0.00 66 GLY A N 1
ATOM 975 C CA . GLY A 1 67 ? 16.726 12.545 -10.319 1.00 0.00 66 GLY A CA 1
ATOM 976 C C . GLY A 1 67 ? 16.784 11.017 -10.286 1.00 0.00 66 GLY A C 1
ATOM 977 O O . GLY A 1 67 ? 17.542 10.404 -11.037 1.00 0.00 66 GLY A O 1
ATOM 981 N N . THR A 1 68 ? 15.973 10.445 -9.408 1.00 0.00 67 THR A N 1
ATOM 982 C CA . THR A 1 68 ? 15.922 8.999 -9.268 1.00 0.00 67 THR A CA 1
ATOM 983 C C . THR A 1 68 ? 14.488 8.496 -9.448 1.00 0.00 67 THR A C 1
ATOM 984 O O . THR A 1 68 ? 13.535 9.258 -9.291 1.00 0.00 67 THR A O 1
ATOM 995 N N . PRO A 1 69 ? 14.378 7.183 -9.783 1.00 0.00 68 PRO A N 1
ATOM 996 C CA . PRO A 1 69 ? 13.077 6.569 -9.986 1.00 0.00 68 PRO A CA 1
ATOM 997 C C . PRO A 1 69 ? 12.373 6.323 -8.650 1.00 0.00 68 PRO A C 1
ATOM 998 O O . PRO A 1 69 ? 11.212 6.693 -8.478 1.00 0.00 68 PRO A O 1
ATOM 1009 N N . ARG A 1 70 ? 13.104 5.699 -7.738 1.00 0.00 69 ARG A N 1
ATOM 1010 C CA . ARG A 1 70 ? 12.564 5.400 -6.423 1.00 0.00 69 ARG A CA 1
ATOM 1011 C C . ARG A 1 70 ? 11.951 6.656 -5.801 1.00 0.00 69 ARG A C 1
ATOM 1012 O O . ARG A 1 70 ? 10.951 6.577 -5.090 1.00 0.00 69 ARG A O 1
ATOM 1032 N N . GLU A 1 71 ? 12.577 7.787 -6.093 1.00 0.00 70 GLU A N 1
ATOM 1033 C CA . GLU A 1 71 ? 12.106 9.059 -5.571 1.00 0.00 70 GLU A CA 1
ATOM 1034 C C . GLU A 1 71 ? 10.827 9.488 -6.293 1.00 0.00 70 GLU A C 1
ATOM 1035 O O . GLU A 1 71 ? 10.067 10.309 -5.782 1.00 0.00 70 GLU A O 1
ATOM 1048 N N . LEU A 1 72 ? 10.629 8.912 -7.470 1.00 0.00 71 LEU A N 1
ATOM 1049 C CA . LEU A 1 72 ? 9.455 9.224 -8.268 1.00 0.00 71 LEU A CA 1
ATOM 1050 C C . LEU A 1 72 ? 8.256 8.441 -7.730 1.00 0.00 71 LEU A C 1
ATOM 1051 O O . LEU A 1 72 ? 7.124 8.919 -7.780 1.00 0.00 71 LEU A O 1
ATOM 1067 N N . LEU A 1 73 ? 8.545 7.249 -7.229 1.00 0.00 72 LEU A N 1
ATOM 1068 C CA . LEU A 1 73 ? 7.504 6.394 -6.682 1.00 0.00 72 LEU A CA 1
ATOM 1069 C C . LEU A 1 73 ? 7.249 6.778 -5.223 1.00 0.00 72 LEU A C 1
ATOM 1070 O O . LEU A 1 73 ? 6.100 6.870 -4.794 1.00 0.00 72 LEU A O 1
ATOM 1086 N N . ASP A 1 74 ? 8.339 6.992 -4.501 1.00 0.00 73 ASP A N 1
ATOM 1087 C CA . ASP A 1 74 ? 8.247 7.364 -3.100 1.00 0.00 73 ASP A CA 1
ATOM 1088 C C . ASP A 1 74 ? 7.424 8.647 -2.970 1.00 0.00 73 ASP A C 1
ATOM 1089 O O . ASP A 1 74 ? 6.557 8.747 -2.103 1.00 0.00 73 ASP A O 1
ATOM 1099 N N . GLU A 1 75 ? 7.725 9.596 -3.844 1.00 0.00 74 GLU A N 1
ATOM 1100 C CA . GLU A 1 75 ? 7.024 10.869 -3.838 1.00 0.00 74 GLU A CA 1
ATOM 1101 C C . GLU A 1 75 ? 5.511 10.641 -3.852 1.00 0.00 74 GLU A C 1
ATOM 1102 O O . GLU A 1 75 ? 4.794 11.149 -2.991 1.00 0.00 74 GLU A O 1
ATOM 1115 N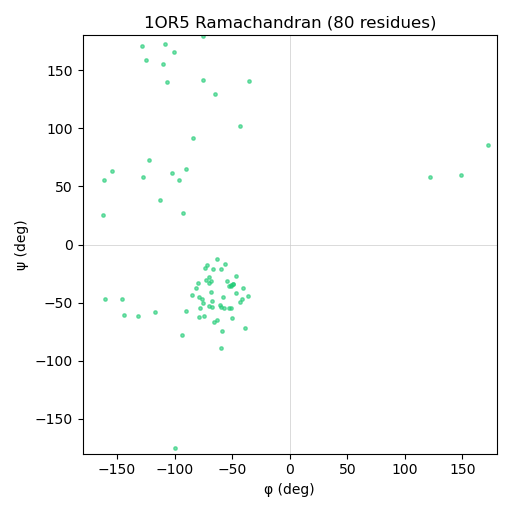 N . VAL A 1 76 ? 5.069 9.877 -4.840 1.00 0.00 75 VAL A N 1
ATOM 1116 C CA . VAL A 1 76 ? 3.654 9.576 -4.978 1.00 0.00 75 VAL A CA 1
ATOM 1117 C C . VAL A 1 76 ? 3.214 8.675 -3.823 1.00 0.00 75 VAL A C 1
ATOM 1118 O O . VAL A 1 76 ? 2.068 8.743 -3.380 1.00 0.00 75 VAL A O 1
ATOM 1131 N N . ASN A 1 77 ? 4.147 7.852 -3.367 1.00 0.00 76 ASN A N 1
ATOM 1132 C CA . ASN A 1 77 ? 3.869 6.939 -2.271 1.00 0.00 76 ASN A CA 1
ATOM 1133 C C . ASN A 1 77 ? 4.264 7.601 -0.949 1.00 0.00 76 ASN A C 1
ATOM 1134 O O . ASN A 1 77 ? 4.598 6.916 0.016 1.00 0.00 76 ASN A O 1
ATOM 1145 N N . THR A 1 78 ? 4.213 8.925 -0.949 1.00 0.00 77 THR A N 1
ATOM 1146 C CA . THR A 1 78 ? 4.560 9.686 0.239 1.00 0.00 77 THR A CA 1
ATOM 1147 C C . THR A 1 78 ? 3.494 10.746 0.523 1.00 0.00 77 THR A C 1
ATOM 1148 O O . THR A 1 78 ? 2.850 10.718 1.571 1.00 0.00 77 THR A O 1
ATOM 1159 N N . THR A 1 79 ? 3.342 11.657 -0.427 1.00 0.00 78 THR A N 1
ATOM 1160 C CA . THR A 1 79 ? 2.365 12.724 -0.292 1.00 0.00 78 THR A CA 1
ATOM 1161 C C . THR A 1 79 ? 1.046 12.173 0.253 1.00 0.00 78 THR A C 1
ATOM 1162 O O . THR A 1 79 ? 0.271 11.566 -0.485 1.00 0.00 78 THR A O 1
ATOM 1173 N N . PRO A 1 80 ? 0.825 12.411 1.573 1.00 0.00 79 PRO A N 1
ATOM 1174 C CA . PRO A 1 80 ? -0.387 11.945 2.225 1.00 0.00 79 PRO A CA 1
ATOM 1175 C C . PRO A 1 80 ? -1.587 12.810 1.834 1.00 0.00 79 PRO A C 1
ATOM 1176 O O . PRO A 1 80 ? -1.445 13.767 1.073 1.00 0.00 79 PRO A O 1
ATOM 1187 N N . ALA A 1 81 ? -2.741 12.443 2.371 1.00 0.00 80 ALA A N 1
ATOM 1188 C CA . ALA A 1 81 ? -3.965 13.174 2.088 1.00 0.00 80 ALA A CA 1
ATOM 1189 C C . ALA A 1 81 ? -4.947 12.983 3.245 1.00 0.00 80 ALA A C 1
ATOM 1190 O O . ALA A 1 81 ? -6.026 12.420 3.062 1.00 0.00 80 ALA A O 1
ATOM 1197 N N . THR A 1 82 ? -4.539 13.462 4.411 1.00 0.00 81 THR A N 1
ATOM 1198 C CA . THR A 1 82 ? -5.370 13.351 5.597 1.00 0.00 81 THR A CA 1
ATOM 1199 C C . THR A 1 82 ? -5.220 14.598 6.472 1.00 0.00 81 THR A C 1
ATOM 1200 O O . THR A 1 82 ? -6.195 15.305 6.724 1.00 0.00 81 THR A O 1
ATOM 1211 N N . ALA A 1 83 ? -3.992 14.829 6.911 1.00 0.00 82 ALA A N 1
ATOM 1212 C CA . ALA A 1 83 ? -3.702 15.978 7.752 1.00 0.00 82 ALA A CA 1
ATOM 1213 C C . ALA A 1 83 ? -4.622 15.955 8.974 1.00 0.00 82 ALA A C 1
ATOM 1214 O O . ALA A 1 83 ? -4.550 16.840 9.826 1.00 0.00 82 ALA A O 1
#